Protein AF-A0A420RRV7-F1 (afdb_monomer_lite)

Structure (mmCIF, N/CA/C/O backbone):
data_AF-A0A420RRV7-F1
#
_entry.id   AF-A0A420RRV7-F1
#
loop_
_atom_site.group_PDB
_atom_site.id
_atom_site.type_symbol
_atom_site.label_atom_id
_atom_site.label_alt_id
_atom_sit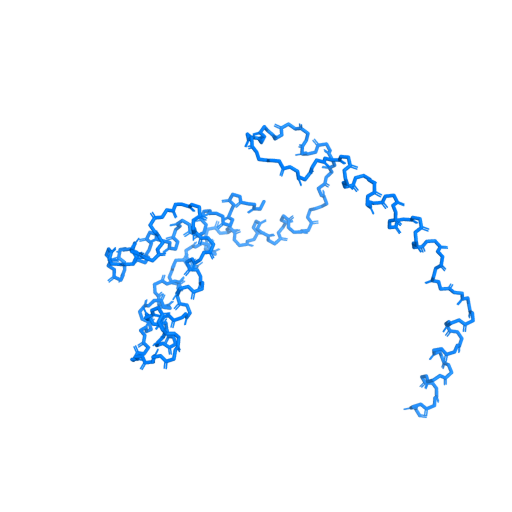e.label_comp_id
_atom_site.label_asym_id
_atom_site.label_entity_id
_atom_site.label_seq_id
_atom_site.pdbx_PDB_ins_code
_atom_site.Cartn_x
_atom_site.Cartn_y
_atom_site.Cartn_z
_atom_site.occupancy
_atom_site.B_iso_or_equiv
_atom_site.auth_seq_id
_atom_site.auth_comp_id
_atom_site.auth_asym_id
_atom_site.auth_atom_id
_atom_site.pdbx_PDB_model_num
ATOM 1 N N . MET A 1 1 ? -13.235 7.691 11.168 1.00 63.97 1 MET A N 1
ATOM 2 C CA . MET A 1 1 ? -12.903 6.821 10.007 1.00 63.97 1 MET A CA 1
ATOM 3 C C . MET A 1 1 ? -11.648 7.252 9.248 1.00 63.97 1 MET A C 1
ATOM 5 O O . MET A 1 1 ? -10.899 6.369 8.849 1.00 63.97 1 MET A O 1
ATOM 9 N N . HIS A 1 2 ? -11.385 8.558 9.081 1.00 69.69 2 HIS A N 1
ATOM 10 C CA . HIS A 1 2 ? -10.201 9.069 8.369 1.00 69.69 2 HIS A CA 1
ATOM 11 C C . HIS A 1 2 ? -8.880 8.442 8.856 1.00 69.69 2 HIS A C 1
ATOM 13 O O . HIS A 1 2 ? -8.172 7.845 8.057 1.00 69.69 2 HIS A O 1
ATOM 19 N N . ASN A 1 3 ? -8.623 8.438 10.169 1.00 77.88 3 ASN A N 1
ATOM 20 C CA . ASN A 1 3 ? -7.379 7.899 10.745 1.00 77.88 3 ASN A CA 1
ATOM 21 C C . ASN A 1 3 ? -7.178 6.393 10.501 1.00 77.88 3 ASN A C 1
ATOM 23 O O . ASN A 1 3 ? -6.055 5.939 10.312 1.00 77.88 3 ASN A O 1
ATOM 27 N N . ILE A 1 4 ? -8.264 5.615 10.477 1.00 80.38 4 ILE A N 1
ATOM 28 C CA . ILE A 1 4 ? -8.197 4.160 10.278 1.00 80.38 4 ILE A CA 1
ATOM 29 C C . ILE A 1 4 ? -7.905 3.842 8.809 1.00 80.38 4 ILE A C 1
ATOM 31 O O . ILE A 1 4 ? -7.039 3.021 8.516 1.00 80.38 4 ILE A O 1
ATOM 35 N N . ALA A 1 5 ? -8.592 4.521 7.886 1.00 82.94 5 ALA A N 1
ATOM 36 C CA . ALA A 1 5 ? -8.318 4.399 6.458 1.00 82.94 5 ALA A CA 1
ATOM 37 C C . ALA A 1 5 ? -6.902 4.887 6.119 1.00 82.94 5 ALA A C 1
ATOM 39 O O . ALA A 1 5 ? -6.200 4.239 5.350 1.00 82.94 5 ALA A O 1
ATOM 40 N N . TRP A 1 6 ? -6.460 5.986 6.734 1.00 88.25 6 TRP A N 1
ATOM 41 C CA . TRP A 1 6 ? -5.109 6.506 6.557 1.00 88.25 6 TRP A CA 1
ATOM 42 C C . TRP A 1 6 ? -4.052 5.508 7.037 1.00 88.25 6 TRP A C 1
ATOM 44 O O . TRP A 1 6 ? -3.135 5.207 6.283 1.00 88.25 6 TRP A O 1
ATOM 54 N N . SER A 1 7 ? -4.235 4.909 8.224 1.00 87.38 7 SER A N 1
ATOM 55 C CA . SER A 1 7 ? -3.354 3.846 8.734 1.00 87.38 7 SER A CA 1
ATOM 56 C C . SER A 1 7 ? -3.235 2.685 7.750 1.00 87.38 7 SER A C 1
ATOM 58 O O . SER A 1 7 ? -2.123 2.269 7.451 1.00 87.38 7 SER A O 1
ATOM 60 N N . LEU A 1 8 ? -4.355 2.201 7.201 1.00 89.75 8 LEU A N 1
ATOM 61 C CA . LEU A 1 8 ? -4.340 1.123 6.209 1.00 89.75 8 LEU A CA 1
ATOM 62 C C . LEU A 1 8 ? -3.525 1.502 4.965 1.00 89.75 8 LEU A C 1
ATOM 64 O O . LEU A 1 8 ? -2.727 0.705 4.481 1.00 89.75 8 LEU A O 1
ATOM 68 N N . LEU A 1 9 ? -3.708 2.716 4.441 1.00 93.06 9 LEU A N 1
ATOM 69 C CA . LEU A 1 9 ? -2.965 3.177 3.268 1.00 93.06 9 LEU A CA 1
ATOM 70 C C . LEU A 1 9 ? -1.468 3.332 3.570 1.00 93.06 9 LEU A C 1
ATOM 72 O O . LEU A 1 9 ? -0.638 2.957 2.740 1.00 93.06 9 LEU A O 1
ATOM 76 N N . THR A 1 10 ? -1.111 3.838 4.754 1.00 92.56 10 THR A N 1
ATOM 77 C CA . THR A 1 10 ? 0.281 3.916 5.219 1.00 92.56 10 THR A CA 1
ATOM 78 C C . THR A 1 10 ? 0.905 2.523 5.320 1.00 92.56 10 THR A C 1
ATOM 80 O O . THR A 1 10 ? 2.024 2.316 4.843 1.00 92.56 10 THR A O 1
ATOM 83 N N . ASP A 1 11 ? 0.185 1.559 5.893 1.00 92.31 11 ASP A N 1
ATOM 84 C CA . ASP A 1 11 ? 0.653 0.182 6.049 1.00 92.31 11 ASP A CA 1
ATOM 85 C C . ASP A 1 11 ? 0.809 -0.505 4.684 1.00 92.31 11 ASP A C 1
ATOM 87 O O . ASP A 1 11 ? 1.836 -1.135 4.433 1.00 92.31 11 ASP A O 1
ATOM 91 N N . LEU A 1 12 ? -0.117 -0.276 3.746 1.00 93.88 12 LEU A N 1
ATOM 92 C CA . LEU A 1 12 ? 0.011 -0.722 2.354 1.00 93.88 12 LEU A CA 1
ATOM 93 C C . LEU A 1 12 ? 1.238 -0.114 1.665 1.00 93.88 12 LEU A C 1
ATOM 95 O O . LEU A 1 12 ? 2.000 -0.835 1.021 1.00 93.88 12 LEU A O 1
ATOM 99 N N . LYS A 1 13 ? 1.477 1.196 1.820 1.00 93.81 13 LYS A N 1
ATOM 100 C CA . LYS A 1 13 ? 2.661 1.860 1.252 1.00 93.81 13 LYS A CA 1
ATOM 101 C C . LYS A 1 13 ? 3.953 1.237 1.788 1.00 93.81 13 LYS A C 1
ATOM 103 O O . LYS A 1 13 ? 4.874 0.961 1.016 1.00 93.81 13 LYS A O 1
ATOM 108 N N . ARG A 1 14 ? 4.026 0.986 3.099 1.00 92.75 14 ARG A N 1
ATOM 109 C CA . ARG A 1 14 ? 5.180 0.341 3.749 1.00 92.75 14 ARG A CA 1
ATOM 110 C C . ARG A 1 14 ? 5.373 -1.095 3.272 1.00 92.75 14 ARG A C 1
ATOM 112 O O . ARG A 1 14 ? 6.486 -1.451 2.886 1.00 92.75 14 ARG A O 1
ATOM 119 N N . ALA A 1 15 ? 4.301 -1.882 3.247 1.00 93.44 15 ALA A N 1
ATOM 120 C CA . ALA A 1 15 ? 4.326 -3.271 2.806 1.00 93.44 15 ALA A CA 1
ATOM 121 C C . ALA A 1 15 ? 4.801 -3.386 1.355 1.00 93.44 15 ALA A C 1
ATOM 123 O O . ALA A 1 15 ? 5.681 -4.186 1.070 1.00 93.44 15 ALA A O 1
ATOM 124 N N . LEU A 1 16 ? 4.311 -2.537 0.447 1.00 91.56 16 LEU A N 1
ATOM 125 C CA . LEU A 1 16 ? 4.753 -2.517 -0.952 1.00 91.56 16 LEU A CA 1
ATOM 126 C C . LEU A 1 16 ? 6.207 -2.073 -1.112 1.00 91.56 16 LEU A C 1
ATOM 128 O O . LEU A 1 16 ? 6.940 -2.660 -1.902 1.00 91.56 16 LEU A O 1
ATOM 132 N N . THR A 1 17 ? 6.650 -1.084 -0.336 1.00 91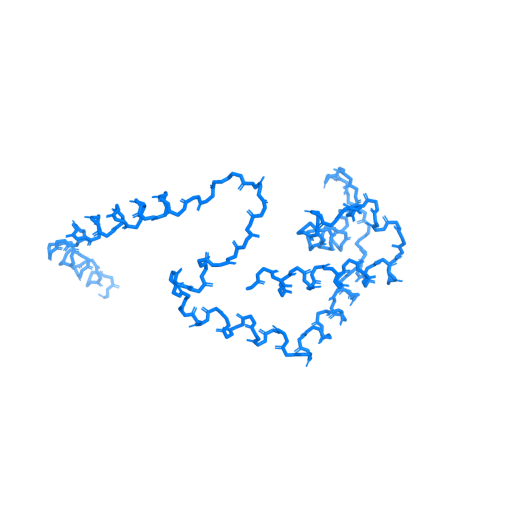.75 17 THR A N 1
ATOM 133 C CA . THR A 1 17 ? 8.054 -0.644 -0.350 1.00 91.75 17 THR A CA 1
ATOM 134 C C . THR A 1 17 ? 8.994 -1.781 0.065 1.00 91.75 17 THR A C 1
ATOM 136 O O . THR A 1 17 ? 10.033 -1.981 -0.558 1.00 91.75 17 THR A O 1
ATOM 139 N N . ALA A 1 18 ? 8.623 -2.553 1.090 1.00 91.06 18 ALA A N 1
ATOM 140 C CA . ALA A 1 18 ? 9.407 -3.695 1.560 1.00 91.06 18 ALA A CA 1
ATOM 141 C C . ALA A 1 18 ? 9.274 -4.926 0.646 1.00 91.06 18 ALA A C 1
ATOM 143 O O . ALA A 1 18 ? 10.245 -5.633 0.386 1.00 91.06 18 ALA A O 1
ATOM 144 N N . GLY A 1 19 ? 8.056 -5.190 0.178 1.00 86.81 19 GLY A N 1
ATOM 145 C CA . GLY A 1 19 ? 7.672 -6.411 -0.513 1.00 86.81 19 GLY A CA 1
ATOM 146 C C . GLY A 1 19 ? 7.915 -6.374 -2.014 1.00 86.81 19 GLY A C 1
ATOM 147 O O . GLY A 1 19 ? 8.145 -7.433 -2.586 1.00 86.81 19 GLY A O 1
ATOM 148 N N . VAL A 1 20 ? 7.893 -5.205 -2.657 1.00 87.25 20 VAL A N 1
ATOM 149 C CA . VAL A 1 20 ? 8.156 -5.035 -4.098 1.00 87.25 20 VAL A CA 1
ATOM 150 C C . VAL A 1 20 ? 9.498 -4.350 -4.335 1.00 87.25 20 VAL A C 1
ATOM 152 O O . VAL A 1 20 ? 10.254 -4.810 -5.188 1.00 87.25 20 VAL A O 1
ATOM 155 N N . GLY A 1 21 ? 9.798 -3.303 -3.568 1.00 86.75 21 GLY A N 1
ATOM 156 C CA . GLY A 1 21 ? 11.041 -2.544 -3.670 1.00 86.75 21 GLY A CA 1
ATOM 157 C C . GLY A 1 21 ? 10.834 -1.033 -3.511 1.00 86.75 21 GLY A C 1
ATOM 158 O O . GLY A 1 21 ? 9.702 -0.540 -3.592 1.00 86.75 21 GLY A O 1
ATOM 159 N N . PRO A 1 22 ? 11.920 -0.272 -3.283 1.00 87.56 22 PRO A N 1
ATOM 160 C CA . PRO A 1 22 ? 11.862 1.175 -3.088 1.00 87.56 22 PRO A CA 1
ATOM 161 C C . PRO A 1 22 ? 11.383 1.939 -4.328 1.00 87.56 22 PRO A C 1
ATOM 163 O O . PRO A 1 22 ? 10.916 3.068 -4.198 1.00 87.56 22 PRO A O 1
ATOM 166 N N . GLU A 1 23 ? 11.435 1.339 -5.519 1.00 83.38 23 GLU A N 1
ATOM 167 C CA . GLU A 1 23 ? 10.955 1.927 -6.774 1.00 83.38 23 GLU A CA 1
ATOM 168 C C . GLU A 1 23 ? 9.469 2.284 -6.702 1.00 83.38 23 GLU A C 1
ATOM 170 O O . GLU A 1 23 ? 9.034 3.252 -7.321 1.00 83.38 23 GLU A O 1
ATOM 175 N N . PHE A 1 24 ? 8.689 1.568 -5.889 1.00 82.06 24 PHE A N 1
ATOM 176 C CA . PHE A 1 24 ? 7.293 1.902 -5.623 1.00 82.06 24 PHE A CA 1
ATOM 177 C C . PHE A 1 24 ? 7.110 3.337 -5.082 1.00 82.06 24 PHE A C 1
ATOM 179 O O . PHE A 1 24 ? 6.130 4.007 -5.413 1.00 82.06 24 PHE A O 1
ATOM 186 N N . LEU A 1 25 ? 8.077 3.863 -4.320 1.00 84.81 25 LEU A N 1
ATOM 187 C CA . LEU A 1 25 ? 8.025 5.228 -3.787 1.00 84.81 25 LEU A CA 1
ATOM 188 C C . LEU A 1 25 ? 8.115 6.306 -4.871 1.00 84.81 25 LEU A C 1
ATOM 190 O O . LEU A 1 25 ? 7.783 7.454 -4.599 1.00 84.81 25 LEU A O 1
ATOM 194 N N . THR A 1 26 ? 8.509 5.967 -6.100 1.00 85.44 26 THR A N 1
ATOM 195 C CA . THR A 1 26 ? 8.457 6.916 -7.224 1.00 85.44 26 THR A CA 1
ATOM 196 C C . THR A 1 26 ? 7.022 7.261 -7.628 1.00 85.44 26 THR A C 1
ATOM 198 O O . THR A 1 26 ? 6.772 8.359 -8.120 1.00 85.44 26 THR A O 1
ATOM 201 N N . TYR A 1 27 ? 6.070 6.364 -7.357 1.00 81.69 27 TYR A N 1
ATOM 202 C CA . TYR A 1 27 ? 4.660 6.527 -7.708 1.00 81.69 27 TYR A CA 1
ATOM 203 C C . TYR A 1 27 ? 3.847 7.172 -6.586 1.00 81.69 27 TYR A C 1
ATOM 205 O O . TYR A 1 27 ? 2.919 7.935 -6.852 1.00 81.69 27 TYR A O 1
ATOM 213 N N . VAL A 1 28 ? 4.210 6.896 -5.329 1.00 86.31 28 VAL A N 1
ATOM 214 C CA . VAL A 1 28 ? 3.586 7.500 -4.140 1.00 86.31 28 VAL A CA 1
ATOM 215 C C . VAL A 1 28 ? 4.659 8.091 -3.211 1.00 86.31 28 VAL A C 1
ATOM 217 O O . VAL A 1 28 ? 4.852 7.605 -2.088 1.00 86.31 28 VAL A O 1
ATOM 220 N N . PRO A 1 29 ? 5.394 9.130 -3.654 1.00 85.81 29 PRO A N 1
ATOM 221 C CA . PRO A 1 29 ? 6.491 9.696 -2.871 1.00 85.81 29 PRO A CA 1
ATOM 222 C C . PRO A 1 29 ? 6.015 10.325 -1.561 1.00 85.81 29 PRO A C 1
ATOM 224 O O . PRO A 1 29 ? 6.663 10.169 -0.525 1.00 85.81 29 PRO A O 1
ATOM 227 N N . PHE A 1 30 ? 4.848 10.970 -1.559 1.00 87.56 30 PHE A N 1
ATOM 228 C CA . PHE A 1 30 ? 4.389 11.767 -0.422 1.00 87.56 30 PHE A CA 1
ATOM 229 C C . PHE A 1 30 ? 3.197 11.144 0.314 1.00 87.56 30 PHE A C 1
ATOM 231 O O . PHE A 1 30 ? 2.440 10.352 -0.242 1.00 87.56 30 PHE A O 1
ATOM 238 N N . GLU A 1 31 ? 3.017 11.505 1.587 1.00 86.06 31 GLU A N 1
ATOM 239 C CA . GLU A 1 31 ? 1.902 11.021 2.422 1.00 86.06 31 GLU A CA 1
ATOM 240 C C . GLU A 1 31 ? 0.536 11.486 1.899 1.00 86.06 31 GLU A C 1
ATOM 242 O O . GLU A 1 31 ? -0.413 10.712 1.876 1.00 86.06 31 GLU A O 1
ATOM 247 N N . TYR A 1 32 ? 0.424 12.712 1.376 1.00 87.31 32 TYR A N 1
ATOM 248 C CA . TYR A 1 32 ? -0.841 13.204 0.811 1.00 87.31 32 TYR A CA 1
ATOM 249 C C . TYR A 1 32 ? -1.308 12.412 -0.429 1.00 87.31 32 TYR A C 1
ATOM 251 O O . TYR A 1 32 ? -2.451 12.548 -0.857 1.00 87.31 32 TYR A O 1
ATOM 259 N N . GLN A 1 33 ? -0.437 11.576 -1.005 1.00 88.50 33 GLN A N 1
ATOM 260 C CA . GLN A 1 33 ? -0.732 10.713 -2.149 1.00 88.50 33 GLN A CA 1
ATOM 261 C C . GLN A 1 33 ? -1.148 9.296 -1.743 1.00 88.50 33 GLN A C 1
ATOM 263 O O . GLN A 1 33 ? -1.431 8.476 -2.614 1.00 88.50 33 GLN A O 1
ATOM 268 N N . LEU A 1 34 ? -1.226 8.992 -0.445 1.00 90.12 34 LEU A N 1
ATOM 269 C CA . LEU A 1 34 ? -1.658 7.687 0.056 1.00 90.12 34 LEU A CA 1
ATOM 270 C C . LEU A 1 34 ? -2.961 7.152 -0.568 1.00 90.12 34 LEU A C 1
ATOM 272 O O . LEU A 1 34 ? -3.006 5.956 -0.861 1.00 90.12 34 LEU A O 1
ATOM 276 N N . PRO A 1 35 ? -3.988 7.976 -0.871 1.00 90.25 35 PRO A N 1
ATOM 277 C CA . PRO A 1 35 ? -5.181 7.493 -1.570 1.00 90.25 35 PRO A CA 1
ATOM 278 C C . PRO A 1 35 ? -4.906 6.834 -2.935 1.00 90.25 35 PRO A C 1
ATOM 280 O O . PRO A 1 35 ? -5.698 6.008 -3.384 1.00 90.25 35 PRO A O 1
ATOM 283 N N . PHE A 1 36 ? -3.784 7.149 -3.592 1.00 88.75 36 PHE A N 1
ATOM 284 C CA . PHE A 1 36 ? -3.422 6.592 -4.899 1.00 88.75 36 PHE A CA 1
ATOM 285 C C . PHE A 1 36 ? -2.771 5.204 -4.829 1.00 88.75 36 PHE A C 1
ATOM 287 O O . PHE A 1 36 ? -2.718 4.517 -5.850 1.00 88.75 36 PHE A O 1
ATOM 294 N N . VAL A 1 37 ? -2.330 4.751 -3.647 1.00 91.19 37 VAL A N 1
ATOM 295 C CA . VAL A 1 37 ? -1.686 3.436 -3.453 1.00 91.19 37 VAL A CA 1
ATOM 296 C C . VAL A 1 37 ? -2.556 2.301 -3.999 1.00 91.19 37 VAL A C 1
ATOM 298 O O . VAL A 1 37 ? -2.066 1.429 -4.712 1.00 91.19 37 VAL A O 1
ATOM 301 N N . VAL A 1 38 ? -3.862 2.342 -3.719 1.00 89.25 38 VAL A N 1
ATOM 302 C CA . VAL A 1 38 ? -4.818 1.307 -4.145 1.00 89.25 38 VAL A CA 1
ATOM 303 C C . VAL A 1 38 ? -4.946 1.259 -5.666 1.00 89.25 38 VAL A C 1
ATOM 305 O O . VAL A 1 38 ? -4.878 0.184 -6.260 1.00 89.25 38 VAL A O 1
ATOM 308 N N . GLY A 1 39 ? -5.083 2.422 -6.308 1.00 88.06 39 GLY A N 1
ATOM 309 C CA . GLY A 1 39 ? -5.140 2.508 -7.767 1.00 88.06 39 GLY A CA 1
ATOM 310 C C . GLY A 1 39 ? -3.865 1.972 -8.413 1.00 88.06 39 GLY A C 1
ATOM 311 O O . GLY A 1 39 ? -3.933 1.236 -9.395 1.00 88.06 39 GLY A O 1
ATOM 312 N N . TYR A 1 40 ? -2.711 2.268 -7.813 1.00 86.88 40 TYR A N 1
ATOM 313 C CA . TYR A 1 40 ? -1.428 1.797 -8.311 1.00 86.88 40 TYR A CA 1
ATOM 314 C C . TYR A 1 40 ? -1.285 0.271 -8.247 1.00 86.88 40 TYR A C 1
ATOM 316 O O . TYR A 1 40 ? -0.872 -0.325 -9.242 1.00 86.88 40 TYR A O 1
ATOM 324 N N . ILE A 1 41 ? -1.681 -0.364 -7.133 1.00 89.31 41 ILE A N 1
ATOM 325 C CA . ILE A 1 41 ? -1.685 -1.833 -6.976 1.00 89.31 41 ILE A CA 1
ATOM 326 C C . ILE A 1 41 ? -2.457 -2.499 -8.122 1.00 89.31 41 ILE A C 1
ATOM 328 O O . ILE A 1 41 ? -1.929 -3.380 -8.798 1.00 89.31 41 ILE A O 1
ATOM 332 N N . PHE A 1 42 ? -3.699 -2.070 -8.368 1.00 86.94 42 PHE A N 1
ATOM 333 C CA . PHE A 1 42 ? -4.531 -2.678 -9.410 1.00 86.94 42 PHE A CA 1
ATOM 334 C C . PHE A 1 42 ? -4.016 -2.380 -10.817 1.00 86.94 42 PHE A C 1
ATOM 336 O O . PHE A 1 42 ? -4.037 -3.260 -11.676 1.00 86.94 42 PHE A O 1
ATOM 343 N N . SER A 1 43 ? -3.519 -1.163 -11.049 1.00 83.56 43 SER A N 1
ATOM 344 C CA . SER A 1 43 ? -2.936 -0.768 -12.331 1.00 83.56 43 SER A CA 1
ATOM 345 C C . SER A 1 43 ? -1.731 -1.645 -12.678 1.00 83.56 43 SER A C 1
ATOM 347 O O . SER A 1 43 ? -1.696 -2.260 -13.742 1.00 83.56 43 SER A O 1
ATOM 349 N N . THR A 1 44 ? -0.778 -1.802 -11.756 1.00 84.38 44 THR A N 1
ATOM 350 C CA . THR A 1 44 ? 0.408 -2.650 -11.977 1.00 84.38 44 THR A CA 1
ATOM 351 C C . THR A 1 44 ? 0.074 -4.132 -12.083 1.00 84.38 44 THR A C 1
ATOM 353 O O . THR A 1 44 ? 0.635 -4.817 -12.941 1.00 84.38 44 THR A O 1
ATOM 356 N N . ALA A 1 45 ? -0.873 -4.632 -11.289 1.00 85.12 45 ALA A N 1
ATOM 357 C CA . ALA A 1 45 ? -1.360 -6.002 -11.422 1.00 85.12 45 ALA A CA 1
ATOM 358 C C . ALA A 1 45 ? -1.987 -6.261 -12.805 1.00 85.12 45 ALA A C 1
ATOM 360 O O . ALA A 1 45 ? -1.781 -7.313 -13.400 1.00 85.12 45 ALA A O 1
ATOM 361 N N . ALA A 1 46 ? -2.680 -5.272 -13.378 1.00 84.38 46 ALA A N 1
ATOM 362 C CA . ALA A 1 46 ? -3.261 -5.362 -14.718 1.00 84.38 46 ALA A CA 1
ATOM 363 C C . ALA A 1 46 ? -2.239 -5.218 -15.872 1.00 84.38 46 ALA A C 1
ATOM 365 O O . ALA A 1 46 ? -2.604 -5.425 -17.038 1.00 84.38 46 ALA A O 1
ATOM 366 N N . GLY A 1 47 ? -0.978 -4.890 -15.563 1.00 81.75 47 GLY A N 1
ATOM 367 C CA . GLY A 1 47 ? 0.077 -4.611 -16.545 1.00 81.75 47 GLY A CA 1
ATOM 368 C C . GLY A 1 47 ? 0.193 -3.136 -16.943 1.00 81.75 47 GLY A C 1
ATOM 369 O O . GLY A 1 47 ? 0.878 -2.812 -17.905 1.00 81.75 47 GLY A O 1
ATOM 370 N N . HIS A 1 48 ? -0.458 -2.225 -16.222 1.00 81.75 48 HIS A N 1
ATOM 371 C CA . HIS A 1 48 ? -0.397 -0.775 -16.430 1.00 81.75 48 HIS A CA 1
ATOM 372 C C . HIS A 1 48 ? 0.530 -0.121 -15.394 1.00 81.75 48 HIS A C 1
ATOM 374 O O . HIS A 1 48 ? 0.094 0.617 -14.512 1.00 81.75 48 HIS A O 1
ATOM 380 N N . GLY A 1 49 ? 1.825 -0.441 -15.459 1.00 69.00 49 GLY A N 1
ATOM 381 C CA . GLY A 1 49 ? 2.855 0.169 -14.599 1.00 69.00 49 GLY A CA 1
ATOM 382 C C . GLY A 1 49 ? 3.510 1.427 -15.182 1.00 69.00 49 GLY A C 1
ATOM 383 O O . GLY A 1 49 ? 4.304 2.074 -14.496 1.00 69.00 49 GLY A O 1
ATOM 384 N N . ASN A 1 50 ? 3.209 1.758 -16.443 1.00 66.19 50 ASN A N 1
ATOM 385 C CA . ASN A 1 50 ? 3.735 2.937 -17.127 1.00 66.19 50 ASN A CA 1
ATOM 386 C C . ASN A 1 50 ? 2.741 4.110 -17.054 1.00 66.19 50 ASN A C 1
ATOM 388 O O . ASN A 1 50 ? 1.540 3.913 -16.872 1.00 66.19 50 ASN A O 1
ATOM 392 N N . SER A 1 51 ? 3.245 5.334 -17.207 1.00 66.25 51 SER A N 1
ATOM 393 C CA . SER A 1 51 ? 2.432 6.551 -17.298 1.00 66.25 51 SER A CA 1
ATOM 394 C C . SER A 1 51 ? 1.549 6.577 -18.550 1.00 66.25 51 SER A C 1
ATOM 396 O O . SER A 1 51 ? 0.500 7.222 -18.539 1.00 66.25 51 SER A O 1
ATOM 398 N N . ASP A 1 52 ? 1.930 5.850 -19.606 1.00 71.88 52 ASP A N 1
ATOM 399 C CA . ASP A 1 52 ? 1.058 5.592 -20.748 1.00 71.88 52 ASP A CA 1
ATOM 400 C C . ASP A 1 52 ? 0.166 4.371 -20.488 1.00 71.88 52 ASP A C 1
ATOM 402 O O . ASP A 1 52 ? 0.597 3.221 -20.548 1.00 71.88 52 ASP A O 1
ATOM 406 N N . VAL A 1 53 ? -1.117 4.630 -20.240 1.00 67.62 53 VAL A N 1
ATOM 407 C CA . VAL A 1 53 ? -2.147 3.604 -20.000 1.00 67.62 53 VAL A CA 1
ATOM 408 C C . VAL A 1 53 ? -2.381 2.726 -21.243 1.00 67.62 53 VAL A C 1
ATOM 410 O O . VAL A 1 53 ? -2.946 1.639 -21.144 1.00 67.62 53 VAL A O 1
ATOM 413 N N . ARG A 1 54 ? -1.961 3.164 -22.436 1.00 73.00 54 ARG A N 1
ATOM 414 C CA . ARG A 1 54 ? -2.061 2.359 -23.665 1.00 73.00 54 ARG A CA 1
ATOM 415 C C . ARG A 1 54 ? -1.004 1.269 -23.724 1.00 73.00 54 ARG A C 1
ATOM 417 O O . ARG A 1 54 ? -1.198 0.275 -24.423 1.00 73.00 54 ARG A O 1
ATOM 424 N N . GLU A 1 55 ? 0.092 1.445 -22.998 1.00 71.81 55 GLU A N 1
ATOM 425 C CA . GLU A 1 55 ? 1.123 0.433 -22.882 1.00 71.81 55 GLU A CA 1
ATOM 426 C C . GLU A 1 55 ? 0.740 -0.572 -21.801 1.00 71.81 55 GLU A C 1
ATOM 428 O O . GLU A 1 55 ? 0.426 -0.228 -20.658 1.00 71.81 55 GLU A O 1
ATOM 433 N N . ARG A 1 56 ? 0.755 -1.848 -22.191 1.00 75.56 56 ARG A N 1
ATOM 434 C CA . ARG A 1 56 ? 0.481 -2.964 -21.297 1.00 75.56 56 ARG A CA 1
ATOM 435 C C . ARG A 1 56 ? 1.703 -3.862 -21.230 1.00 75.56 56 ARG A C 1
ATOM 437 O O . ARG A 1 56 ? 2.079 -4.485 -22.221 1.00 75.56 56 ARG A O 1
ATOM 444 N N . SER A 1 57 ? 2.313 -3.924 -20.057 1.00 75.75 57 SER A N 1
ATOM 445 C CA . SER A 1 57 ? 3.348 -4.893 -19.726 1.00 75.75 57 SER A CA 1
ATOM 446 C C . SER A 1 57 ? 2.730 -6.169 -19.143 1.00 75.75 57 SER A C 1
ATOM 448 O O . SER A 1 57 ? 1.510 -6.301 -19.008 1.00 75.75 57 SER A O 1
ATOM 450 N N . VAL A 1 58 ? 3.578 -7.144 -18.810 1.00 76.31 58 VAL A N 1
ATOM 451 C CA . VAL A 1 58 ? 3.148 -8.310 -18.032 1.00 76.31 58 VAL A CA 1
ATOM 452 C C . VAL A 1 58 ? 2.724 -7.832 -16.642 1.00 76.31 58 VAL A C 1
ATOM 454 O O . VAL A 1 58 ? 3.470 -7.109 -15.979 1.00 76.31 58 VAL A O 1
ATOM 457 N N . GLY A 1 59 ? 1.519 -8.222 -16.226 1.00 78.88 59 GLY A N 1
ATOM 458 C CA . GLY A 1 59 ? 0.993 -7.927 -14.897 1.00 78.88 59 GLY A CA 1
ATOM 459 C C . GLY A 1 59 ? 1.912 -8.445 -13.796 1.00 78.88 59 GLY A C 1
ATOM 460 O O . GLY A 1 59 ? 2.559 -9.483 -13.947 1.00 78.88 59 GLY A O 1
ATOM 461 N N . ASN A 1 60 ? 1.988 -7.704 -12.694 1.00 81.31 60 ASN A N 1
ATOM 462 C CA . ASN A 1 60 ? 2.812 -8.081 -11.555 1.00 81.31 60 ASN A CA 1
ATOM 463 C C . ASN A 1 60 ? 1.941 -8.424 -10.343 1.00 81.31 60 ASN A C 1
ATOM 465 O O . ASN A 1 60 ? 1.660 -7.574 -9.496 1.00 81.31 60 ASN A O 1
ATOM 469 N N . ASP A 1 61 ? 1.561 -9.698 -10.242 1.00 86.06 61 ASP A N 1
ATOM 470 C CA . ASP A 1 61 ? 0.714 -10.225 -9.163 1.00 86.06 61 ASP A CA 1
ATOM 471 C C . ASP A 1 61 ? 1.343 -10.074 -7.770 1.00 86.06 61 ASP A C 1
ATOM 473 O O . ASP A 1 61 ? 0.644 -10.114 -6.758 1.00 86.06 61 ASP A O 1
ATOM 477 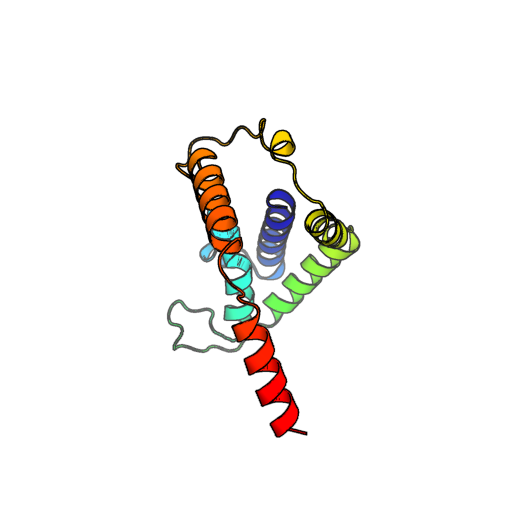N N . ARG A 1 62 ? 2.657 -9.823 -7.687 1.00 87.00 62 ARG A N 1
ATOM 478 C CA . ARG A 1 62 ? 3.345 -9.558 -6.416 1.00 87.00 62 ARG A CA 1
ATOM 479 C C . ARG A 1 62 ? 2.737 -8.368 -5.673 1.00 87.00 62 ARG A C 1
ATOM 481 O O . ARG A 1 62 ? 2.685 -8.398 -4.448 1.00 87.00 62 ARG A O 1
ATOM 488 N N . PHE A 1 63 ? 2.242 -7.358 -6.393 1.00 88.38 63 PHE A N 1
ATOM 489 C CA . PHE A 1 63 ? 1.537 -6.228 -5.784 1.00 88.38 63 PHE A CA 1
ATOM 490 C C . PHE A 1 63 ? 0.244 -6.666 -5.088 1.00 88.38 63 PHE A C 1
ATOM 492 O O . PHE A 1 63 ? -0.022 -6.219 -3.974 1.00 88.38 63 PHE A O 1
ATOM 499 N N . LEU A 1 64 ? -0.531 -7.563 -5.709 1.00 91.00 64 LEU A N 1
ATOM 500 C CA . LEU A 1 64 ? -1.753 -8.109 -5.113 1.00 91.00 64 LEU A CA 1
ATOM 501 C C . LEU A 1 64 ? -1.441 -8.999 -3.913 1.00 91.00 64 LEU A C 1
ATOM 503 O O . LEU A 1 64 ? -2.117 -8.883 -2.895 1.00 91.00 64 LEU A O 1
ATOM 507 N N . ASN A 1 65 ? -0.409 -9.839 -4.000 1.00 91.25 65 ASN A N 1
ATOM 508 C CA . ASN A 1 65 ? -0.026 -10.722 -2.897 1.00 91.25 65 ASN A CA 1
ATOM 509 C C . ASN A 1 65 ? 0.379 -9.916 -1.656 1.00 91.25 65 ASN A C 1
ATOM 511 O O . ASN A 1 65 ? -0.182 -10.117 -0.584 1.00 91.25 65 ASN A O 1
ATOM 515 N N . VAL A 1 66 ? 1.268 -8.930 -1.818 1.00 92.25 66 VAL A N 1
ATOM 516 C CA . VAL A 1 66 ? 1.708 -8.060 -0.714 1.00 92.25 66 VAL A CA 1
ATOM 517 C C . VAL A 1 66 ? 0.546 -7.240 -0.144 1.00 92.25 66 VAL A C 1
ATOM 519 O O . VAL A 1 66 ? 0.422 -7.095 1.071 1.00 92.25 66 VAL A O 1
ATOM 522 N N . ALA A 1 67 ? -0.332 -6.712 -1.004 1.00 91.81 67 ALA A N 1
ATOM 523 C CA . ALA A 1 67 ? -1.511 -5.979 -0.550 1.00 91.81 67 ALA A CA 1
ATOM 524 C C . ALA A 1 67 ? -2.502 -6.876 0.211 1.00 91.81 67 ALA A C 1
ATOM 526 O O . ALA A 1 67 ? -3.116 -6.418 1.173 1.00 91.81 67 ALA A O 1
ATOM 527 N N . THR A 1 68 ? -2.638 -8.141 -0.195 1.00 91.38 68 THR A N 1
ATOM 528 C CA . THR A 1 68 ? -3.486 -9.130 0.484 1.00 91.38 68 THR A CA 1
ATOM 529 C C . THR A 1 68 ? -2.944 -9.438 1.874 1.00 91.38 68 THR A C 1
ATOM 531 O O . THR A 1 68 ? -3.692 -9.338 2.838 1.00 91.38 68 THR A O 1
ATOM 534 N N . GLU A 1 69 ? -1.639 -9.689 2.010 1.00 90.12 69 GLU A N 1
ATOM 535 C CA . GLU A 1 69 ? -1.007 -9.922 3.317 1.00 90.12 69 GLU A CA 1
ATOM 536 C C . GLU A 1 69 ? -1.187 -8.725 4.267 1.00 90.12 69 GLU A C 1
ATOM 538 O O . GLU A 1 69 ? -1.559 -8.893 5.429 1.00 90.12 69 GLU A O 1
ATOM 543 N N . ALA A 1 70 ? -0.986 -7.499 3.773 1.00 89.44 70 ALA A N 1
ATOM 544 C CA . ALA A 1 70 ? -1.205 -6.287 4.563 1.00 89.44 70 ALA A CA 1
ATOM 545 C C . ALA A 1 70 ? -2.680 -6.117 4.978 1.00 89.44 70 ALA A C 1
ATOM 547 O O . ALA A 1 70 ? -2.970 -5.697 6.102 1.00 89.44 70 ALA A O 1
ATOM 548 N N . MET A 1 71 ? -3.614 -6.463 4.088 1.00 88.44 71 MET A N 1
ATOM 549 C CA . MET A 1 71 ? -5.045 -6.436 4.381 1.00 88.44 71 MET A CA 1
ATOM 550 C C . MET A 1 71 ? -5.430 -7.491 5.422 1.00 88.44 71 MET A C 1
ATOM 552 O O . MET A 1 71 ? -6.199 -7.187 6.331 1.00 88.44 71 MET A O 1
ATOM 556 N N . ASP A 1 72 ? -4.883 -8.701 5.333 1.00 86.94 72 ASP A N 1
ATOM 557 C CA . ASP A 1 72 ? -5.160 -9.778 6.284 1.00 86.94 72 ASP A CA 1
ATOM 558 C C . ASP A 1 72 ? -4.716 -9.398 7.697 1.00 86.94 72 ASP A C 1
ATOM 560 O O . ASP A 1 72 ? -5.472 -9.594 8.648 1.00 86.94 72 ASP A O 1
ATOM 564 N N . VAL A 1 73 ? -3.545 -8.767 7.843 1.00 86.62 73 VAL A N 1
ATOM 565 C CA . VAL A 1 73 ? -3.088 -8.219 9.132 1.00 86.62 73 VAL A CA 1
ATOM 566 C C . VAL A 1 73 ? -4.055 -7.151 9.642 1.00 86.62 73 VAL A C 1
ATOM 568 O O . VAL A 1 73 ? -4.507 -7.219 10.785 1.00 86.62 73 VAL A O 1
ATOM 571 N N . PHE A 1 74 ? -4.434 -6.196 8.791 1.00 85.38 74 PHE A N 1
ATOM 572 C CA . PHE A 1 74 ? -5.372 -5.135 9.162 1.00 85.38 74 PHE A CA 1
ATOM 573 C C . PHE A 1 74 ? -6.734 -5.685 9.624 1.00 85.38 74 PHE A C 1
ATOM 575 O O . PHE A 1 74 ? -7.333 -5.183 10.581 1.00 85.38 74 PHE A O 1
ATOM 582 N N . LEU A 1 75 ? -7.236 -6.726 8.955 1.00 81.88 75 LEU A N 1
ATOM 583 C CA . LEU A 1 75 ? -8.485 -7.393 9.314 1.00 81.88 75 LEU A CA 1
ATOM 584 C C . LEU A 1 75 ? -8.344 -8.218 10.597 1.00 81.88 75 LEU A C 1
ATOM 586 O O . LEU A 1 75 ? -9.238 -8.158 11.444 1.00 81.88 75 LEU A O 1
ATOM 590 N N . TYR A 1 76 ? -7.233 -8.938 10.765 1.00 80.56 76 TYR A N 1
ATOM 591 C CA . TYR A 1 76 ? -6.933 -9.726 11.961 1.00 80.56 76 TYR A CA 1
ATOM 592 C C . TYR A 1 76 ? -6.855 -8.855 13.220 1.00 80.56 76 TYR A C 1
ATOM 594 O O . TYR A 1 76 ? -7.370 -9.231 14.270 1.00 80.56 76 TYR A O 1
ATOM 602 N N . GLU A 1 77 ? -6.303 -7.646 13.105 1.00 80.38 77 GLU A N 1
ATOM 603 C CA . GLU A 1 77 ? -6.267 -6.652 14.186 1.00 80.38 77 GLU A CA 1
ATOM 604 C C . GLU A 1 77 ? -7.651 -6.063 14.532 1.00 80.38 77 GLU A C 1
ATOM 606 O O . GLU A 1 77 ? -7.762 -5.174 15.376 1.00 80.38 77 GLU A O 1
ATOM 611 N N . GLY A 1 78 ? -8.728 -6.513 13.879 1.00 72.19 78 GLY A N 1
ATOM 612 C CA . GLY A 1 78 ? -10.095 -6.068 14.149 1.00 72.19 78 GLY A CA 1
ATOM 613 C C . GLY A 1 78 ? -10.410 -4.665 13.625 1.00 72.19 78 GLY A C 1
ATOM 614 O O . GLY A 1 78 ? -11.545 -4.204 13.753 1.00 72.19 78 GLY A O 1
ATOM 615 N N . LYS A 1 79 ? -9.462 -3.989 12.961 1.00 70.19 79 LYS A N 1
ATOM 616 C CA . LYS A 1 79 ? -9.643 -2.628 12.422 1.00 70.19 79 LYS A CA 1
ATOM 617 C C . LYS A 1 79 ? -10.736 -2.563 11.349 1.00 70.19 79 LYS A C 1
ATOM 619 O O . LYS A 1 79 ? -11.405 -1.540 11.203 1.00 70.19 79 LYS A O 1
ATOM 624 N N . GLY A 1 80 ? -10.991 -3.675 10.654 1.00 63.44 80 GLY A N 1
ATOM 625 C CA . GLY A 1 80 ? -12.132 -3.821 9.746 1.00 63.44 80 GLY A CA 1
ATOM 626 C C . GLY A 1 80 ? -13.498 -3.772 10.448 1.00 63.44 80 GLY A C 1
ATOM 627 O O . GLY A 1 80 ? -14.443 -3.196 9.904 1.00 63.44 80 GLY A O 1
ATOM 628 N N . ASN A 1 81 ? -13.609 -4.312 11.667 1.00 64.12 81 ASN A N 1
ATOM 629 C CA . ASN A 1 81 ? -14.836 -4.213 12.464 1.00 64.12 81 ASN A CA 1
ATOM 630 C C . ASN A 1 81 ? -15.048 -2.793 12.981 1.00 64.12 81 ASN A C 1
ATOM 632 O O . ASN A 1 81 ? -16.165 -2.298 12.896 1.00 64.12 81 ASN A O 1
ATOM 636 N N . VAL A 1 82 ? -13.979 -2.090 13.369 1.00 63.91 82 VAL A N 1
ATOM 637 C CA . VAL A 1 82 ? -14.067 -0.680 13.783 1.00 63.91 82 VAL A CA 1
ATOM 638 C C . VAL A 1 82 ? -14.631 0.202 12.662 1.00 63.91 82 VAL A C 1
ATOM 640 O O . VAL A 1 82 ? -15.428 1.095 12.926 1.00 63.91 82 VAL A O 1
ATOM 643 N N . ILE A 1 83 ? -14.290 -0.060 11.394 1.00 60.00 83 ILE A N 1
ATOM 644 C CA . ILE A 1 83 ? -14.894 0.654 10.252 1.00 60.00 83 ILE A CA 1
ATOM 645 C C . ILE A 1 83 ? -16.386 0.316 10.110 1.00 60.00 83 ILE A C 1
ATOM 647 O O . ILE A 1 83 ? -17.198 1.213 9.879 1.00 60.00 83 ILE A O 1
ATOM 651 N N . LYS A 1 84 ? -16.761 -0.964 10.234 1.00 59.91 84 LYS A N 1
ATOM 652 C CA . LYS A 1 84 ? -18.167 -1.394 10.136 1.00 59.91 84 LYS A CA 1
ATOM 653 C C . LYS A 1 84 ? -19.025 -0.812 11.259 1.00 59.91 84 LYS A C 1
ATOM 655 O O . LYS A 1 84 ? -20.136 -0.369 10.990 1.00 59.91 84 LYS A O 1
ATOM 660 N N . GLU A 1 85 ? -18.502 -0.779 12.477 1.00 60.72 85 GLU A N 1
ATOM 661 C CA . GLU A 1 85 ? -19.169 -0.224 13.655 1.00 60.72 85 GLU A CA 1
ATOM 662 C C . GLU A 1 85 ? -19.241 1.305 13.583 1.00 60.72 85 GLU A C 1
ATOM 664 O O . GLU A 1 85 ? -20.317 1.870 13.752 1.00 60.72 85 GLU A O 1
ATOM 669 N N . ALA A 1 86 ? -18.150 1.980 13.200 1.00 59.38 86 ALA A N 1
ATOM 670 C CA . ALA A 1 86 ? -18.136 3.431 12.994 1.00 59.38 86 ALA A CA 1
ATOM 671 C C . ALA A 1 86 ? -19.071 3.893 11.864 1.00 59.38 86 ALA A C 1
ATOM 673 O O . ALA A 1 86 ? -19.539 5.025 11.887 1.00 59.38 86 ALA A O 1
ATOM 674 N N . ARG A 1 87 ? -19.360 3.037 10.874 1.00 53.78 87 ARG A N 1
ATOM 675 C CA . ARG A 1 87 ? -20.376 3.309 9.843 1.00 53.78 87 ARG A CA 1
ATOM 676 C C . ARG A 1 87 ? -21.803 3.260 10.402 1.00 53.78 87 ARG A C 1
ATOM 678 O O . ARG A 1 87 ? -22.678 3.923 9.855 1.00 53.78 87 ARG A O 1
ATOM 685 N N . GLY A 1 88 ? -22.044 2.437 11.422 1.00 53.19 88 GLY A N 1
ATOM 686 C CA . GLY A 1 88 ? -23.342 2.315 12.088 1.00 53.19 88 GLY A CA 1
ATOM 687 C C . GLY A 1 88 ? -23.578 3.361 13.179 1.00 53.19 88 GLY A C 1
ATOM 688 O O . GLY A 1 88 ? -24.712 3.512 13.621 1.00 53.19 88 GLY A O 1
ATOM 689 N N . ALA A 1 89 ? -22.531 4.072 13.603 1.00 57.44 89 ALA A N 1
ATOM 690 C CA . ALA A 1 89 ? -22.627 5.147 14.578 1.00 57.44 89 ALA A CA 1
ATOM 691 C C . ALA A 1 89 ? -23.170 6.427 13.920 1.00 57.44 89 ALA A C 1
ATOM 693 O O . ALA A 1 89 ? -22.601 6.943 12.956 1.00 57.44 89 ALA A O 1
ATOM 694 N N . GLU A 1 90 ? -24.279 6.937 14.449 1.00 48.50 90 GLU A N 1
ATOM 695 C CA . GLU A 1 90 ? -24.788 8.268 14.129 1.00 48.50 90 GLU A CA 1
ATOM 696 C C . GLU A 1 90 ? -23.864 9.291 14.807 1.00 48.50 90 GLU A C 1
ATOM 698 O O . GLU A 1 90 ? -23.725 9.284 16.026 1.00 48.50 90 GLU A O 1
ATOM 703 N N . VAL A 1 91 ? -23.152 10.103 14.019 1.00 53.38 91 VAL A N 1
ATOM 704 C CA . V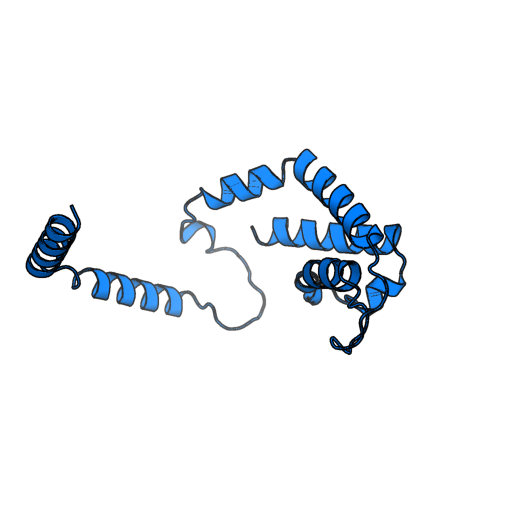AL A 1 91 ? -22.217 11.111 14.547 1.00 53.38 91 VAL A CA 1
ATOM 705 C C . VAL A 1 91 ? -23.002 12.384 14.846 1.00 53.38 91 VAL A C 1
ATOM 707 O O . VAL A 1 91 ? -23.554 12.996 13.924 1.00 53.38 91 VAL A O 1
ATOM 710 N N . GLY A 1 92 ? -23.059 12.774 16.119 1.00 52.94 92 GLY A N 1
ATOM 711 C CA . GLY A 1 92 ? -23.681 14.020 16.551 1.00 52.94 92 GLY A CA 1
ATOM 712 C C . GLY A 1 92 ? -22.822 15.224 16.168 1.00 52.94 92 GLY A C 1
ATOM 713 O O . GLY A 1 92 ? -21.603 15.129 16.054 1.00 52.94 92 GLY A O 1
ATOM 714 N N . LEU A 1 93 ? -23.440 16.392 15.967 1.00 50.19 93 LEU A N 1
ATOM 715 C CA . LEU A 1 93 ? -22.700 17.637 15.685 1.00 50.19 93 LEU A CA 1
ATOM 716 C C . LEU A 1 93 ? -21.737 18.023 16.823 1.00 50.19 93 LEU A C 1
ATOM 718 O O . LEU A 1 93 ? -20.726 18.670 16.568 1.00 50.19 93 LEU A O 1
ATOM 722 N N . GLU A 1 94 ? -22.052 17.600 18.044 1.00 54.16 94 GLU A N 1
ATOM 723 C CA . GLU A 1 94 ? -21.250 17.768 19.259 1.00 54.16 94 GLU A CA 1
ATOM 724 C C . GLU A 1 94 ? -19.948 16.945 19.253 1.00 54.16 94 GLU A C 1
ATOM 726 O O . GLU A 1 94 ? -18.951 17.376 19.821 1.00 54.16 94 GLU A O 1
ATOM 731 N N . ASP A 1 95 ? -19.895 15.826 18.521 1.00 55.88 95 ASP A N 1
ATOM 732 C CA . ASP A 1 95 ? -18.703 14.964 18.430 1.00 55.88 95 ASP A CA 1
ATOM 733 C C . ASP A 1 95 ? -17.604 15.534 17.511 1.00 55.88 95 ASP A C 1
ATOM 735 O O . ASP A 1 95 ? -16.516 14.967 17.390 1.00 55.88 95 ASP A O 1
ATOM 739 N N . VAL A 1 96 ? -17.897 16.631 16.805 1.00 54.38 96 VAL A N 1
ATOM 740 C CA . VAL A 1 96 ? -17.023 17.231 15.781 1.00 54.38 96 VAL A CA 1
ATOM 741 C C . VAL A 1 96 ? -16.622 18.668 16.133 1.00 54.38 96 VAL A C 1
ATOM 743 O O . VAL A 1 96 ? -15.903 19.306 15.367 1.00 54.38 96 VAL A O 1
ATOM 746 N N . GLU A 1 97 ? -17.088 19.194 17.268 1.00 47.28 97 GLU A N 1
ATOM 747 C CA . GLU A 1 97 ? -16.934 20.610 17.626 1.00 47.28 97 GLU A CA 1
ATOM 748 C C . GLU A 1 97 ? -15.491 20.968 18.042 1.00 47.28 97 GLU A C 1
ATOM 750 O O . GLU A 1 97 ? -15.047 22.084 17.782 1.00 47.28 97 GLU A O 1
ATOM 755 N N . ASP A 1 98 ? -14.726 19.994 18.550 1.00 49.34 98 ASP A N 1
ATOM 756 C CA . ASP A 1 98 ? -13.359 20.180 19.072 1.00 49.34 98 ASP A CA 1
ATOM 757 C C . ASP A 1 98 ? -12.241 19.652 18.148 1.00 49.34 98 ASP A C 1
ATOM 759 O O . ASP A 1 98 ? -11.077 19.549 18.548 1.00 49.34 98 ASP A O 1
ATOM 763 N N . VAL A 1 99 ? -12.554 19.284 16.902 1.00 52.03 99 VAL A N 1
ATOM 764 C CA . VAL A 1 99 ? -11.517 18.859 15.950 1.00 52.03 99 VAL A CA 1
ATOM 765 C C . VAL A 1 99 ? -10.820 20.103 15.400 1.00 52.03 99 VAL A C 1
ATOM 767 O O . VAL A 1 99 ? -11.350 20.785 14.525 1.00 52.03 99 VAL A O 1
ATOM 770 N N . ASP A 1 100 ? -9.621 20.390 15.909 1.00 45.53 100 ASP A N 1
ATOM 771 C CA . ASP A 1 100 ? -8.773 21.488 15.437 1.00 45.53 100 ASP A CA 1
ATOM 772 C C . ASP A 1 100 ? -8.223 21.154 14.037 1.00 45.53 100 ASP A C 1
ATOM 774 O O . ASP A 1 100 ? -7.217 20.459 13.868 1.00 45.53 100 ASP A O 1
ATOM 778 N N . VAL A 1 101 ? -8.971 21.552 13.004 1.00 50.59 101 VAL A N 1
ATOM 779 C CA . VAL A 1 101 ? -8.602 21.355 11.599 1.00 50.59 101 VAL A CA 1
ATOM 780 C C . VAL A 1 101 ? -7.787 22.559 11.144 1.00 50.59 101 VAL A C 1
ATOM 782 O O . VAL A 1 101 ? -8.339 23.612 10.821 1.00 50.59 101 VAL A O 1
ATOM 785 N N . ASP A 1 102 ? -6.468 22.392 11.087 1.00 44.69 102 ASP A N 1
ATOM 786 C CA . ASP A 1 102 ? -5.566 23.405 10.547 1.00 44.69 102 ASP A CA 1
ATOM 787 C C . ASP A 1 102 ? -5.852 23.648 9.051 1.00 44.69 102 ASP A C 1
ATOM 789 O O . ASP A 1 102 ? -5.640 22.794 8.185 1.00 44.69 102 ASP A O 1
ATOM 793 N N . GLY A 1 103 ? -6.379 24.836 8.754 1.00 49.50 103 GLY A N 1
ATOM 794 C CA . GLY A 1 103 ? -5.917 25.615 7.609 1.00 49.50 103 GLY A CA 1
ATOM 795 C C . GLY A 1 103 ? -6.269 25.157 6.191 1.00 49.50 103 GLY A C 1
ATOM 796 O O . GLY A 1 103 ? -5.597 25.602 5.262 1.00 49.50 103 GLY A O 1
ATOM 797 N N . SER A 1 104 ? -7.316 24.355 5.955 1.00 42.91 104 SER A N 1
ATOM 798 C CA . SER A 1 104 ? -7.872 24.228 4.595 1.00 42.91 104 SER A CA 1
ATOM 799 C C . SER A 1 104 ? -9.352 24.592 4.536 1.00 42.91 104 SER A C 1
ATOM 801 O O . SER A 1 104 ? -10.217 24.054 5.225 1.00 42.91 104 SER A O 1
ATOM 803 N N . GLU A 1 105 ? -9.620 25.591 3.712 1.00 41.78 105 GLU A N 1
ATOM 804 C CA . GLU A 1 105 ? -10.919 26.173 3.468 1.00 41.78 105 GLU A CA 1
ATOM 805 C C . GLU A 1 105 ? -11.982 25.138 3.052 1.00 41.78 105 GLU A C 1
ATOM 807 O O . GLU A 1 105 ? -11.875 24.451 2.039 1.00 41.78 105 GLU A O 1
ATOM 812 N N . LEU A 1 106 ? -13.090 25.187 3.801 1.00 47.12 106 LEU A N 1
ATOM 813 C CA . LEU A 1 106 ? -14.473 25.105 3.316 1.00 47.12 106 LEU A CA 1
ATOM 814 C C . LEU A 1 106 ? -15.123 23.721 3.130 1.00 47.12 106 LEU A C 1
ATOM 816 O O . LEU A 1 106 ? -15.720 23.431 2.096 1.00 47.12 106 LEU A O 1
ATOM 820 N N . TRP A 1 107 ? -15.280 23.007 4.246 1.00 43.25 107 TRP A N 1
ATOM 821 C CA . TRP A 1 107 ? -16.582 22.401 4.596 1.00 43.25 107 TRP A CA 1
ATOM 822 C C . TRP A 1 107 ? -17.225 23.131 5.779 1.00 43.25 107 TRP A C 1
ATOM 824 O O . TRP A 1 107 ? -17.776 22.518 6.687 1.00 43.25 107 TRP A O 1
ATOM 834 N N . GLY A 1 108 ? -17.116 24.465 5.789 1.00 41.09 108 GLY A N 1
ATOM 835 C CA . GLY A 1 108 ? -17.574 25.298 6.895 1.00 41.09 108 GLY A CA 1
ATOM 836 C C . GLY A 1 108 ? -19.005 24.944 7.286 1.00 41.09 108 GLY A C 1
ATOM 837 O O . GLY A 1 108 ? -19.905 24.988 6.448 1.00 41.09 108 GLY A O 1
ATOM 838 N N . SER A 1 109 ? -19.213 24.621 8.560 1.00 50.25 109 SER A N 1
ATOM 839 C CA . SER A 1 109 ? -20.448 24.081 9.146 1.00 50.25 109 SER A CA 1
ATOM 840 C C . SER A 1 109 ? -21.712 24.890 8.807 1.00 50.25 109 SER A 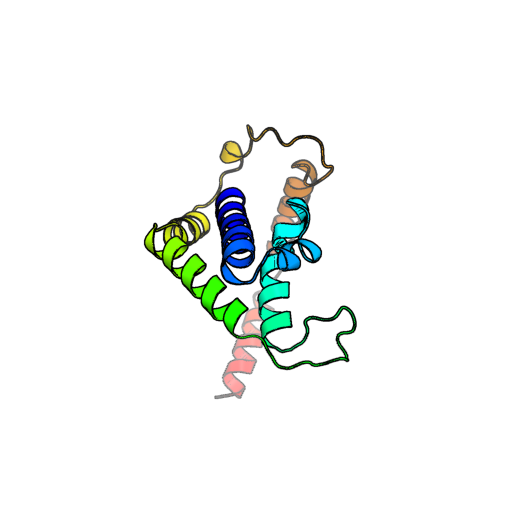C 1
ATOM 842 O O . SER A 1 109 ? -22.830 24.377 8.843 1.00 50.25 109 SER A O 1
ATOM 844 N N . ARG A 1 110 ? -21.547 26.155 8.396 1.00 47.66 110 ARG A N 1
ATOM 845 C CA . ARG A 1 110 ? -22.610 27.003 7.835 1.00 47.66 110 ARG A CA 1
ATOM 846 C C . ARG A 1 110 ? -23.172 26.498 6.501 1.00 47.66 110 ARG A C 1
ATOM 848 O O . ARG A 1 110 ? -24.382 26.561 6.321 1.00 47.66 110 ARG A O 1
ATOM 855 N N . LYS A 1 111 ? -22.344 25.974 5.592 1.00 49.41 111 LYS A N 1
ATOM 856 C CA . LYS A 1 111 ? -22.784 25.439 4.291 1.00 49.41 111 LYS A CA 1
ATOM 857 C C . LYS A 1 111 ? -23.571 24.136 4.466 1.00 49.41 111 LYS A C 1
ATOM 859 O O . LYS A 1 111 ? -24.619 23.975 3.851 1.00 49.41 111 LYS A O 1
ATOM 864 N N . LEU A 1 112 ? -23.142 23.282 5.399 1.00 49.47 112 LEU A N 1
ATOM 865 C CA . LEU A 1 112 ? -23.832 22.034 5.742 1.00 49.47 112 LEU A CA 1
ATOM 866 C C . LEU A 1 112 ? -25.191 22.277 6.419 1.00 49.47 112 LEU A C 1
ATOM 868 O O . LEU A 1 112 ? -26.175 21.664 6.012 1.00 49.47 112 LEU A O 1
ATOM 872 N N . LYS A 1 113 ? -25.287 23.228 7.368 1.00 53.53 113 LYS A N 1
ATOM 873 C CA . LYS A 1 113 ? -26.579 23.631 7.964 1.00 53.53 113 LYS A CA 1
ATOM 874 C C . LYS A 1 113 ? -27.556 24.165 6.917 1.00 53.53 113 LYS A C 1
ATOM 876 O O . LYS A 1 113 ? -28.738 23.835 6.956 1.00 53.53 113 LYS A O 1
ATOM 881 N N . MET A 1 114 ? -27.069 24.964 5.967 1.00 50.31 114 MET A N 1
ATOM 882 C CA . MET A 1 114 ? -27.903 25.541 4.911 1.00 50.31 114 MET A CA 1
ATOM 883 C C . MET A 1 114 ? -28.364 24.473 3.903 1.00 50.31 114 MET A C 1
ATOM 885 O O . MET A 1 114 ? -29.521 24.487 3.497 1.00 50.31 114 MET A O 1
ATOM 889 N N . GLU A 1 115 ? -27.512 23.501 3.559 1.00 53.81 115 GLU A N 1
ATOM 890 C CA . GLU A 1 115 ? -27.854 22.363 2.689 1.00 53.81 115 GLU A CA 1
ATOM 891 C C . GLU A 1 115 ? -28.775 21.323 3.354 1.00 53.81 115 GLU A C 1
ATOM 893 O O . GLU A 1 115 ? -29.581 20.699 2.662 1.00 53.81 115 GLU A O 1
ATOM 898 N N . GLN A 1 116 ? -28.692 21.126 4.675 1.00 53.78 116 GLN A N 1
ATOM 899 C CA . GLN A 1 116 ? -29.655 20.314 5.436 1.00 53.78 116 GLN A CA 1
ATOM 900 C C . GLN A 1 116 ? -31.025 20.994 5.506 1.00 53.78 116 GLN A C 1
ATOM 902 O O . GLN A 1 116 ? -32.016 20.378 5.127 1.00 53.78 116 GLN A O 1
ATOM 907 N N . MET A 1 117 ? -31.083 22.287 5.853 1.00 52.12 117 MET A N 1
ATOM 908 C CA . MET A 1 117 ? -32.337 23.056 5.832 1.00 52.12 117 MET A CA 1
ATOM 909 C C . MET A 1 117 ? -33.008 23.038 4.451 1.00 52.12 117 MET A C 1
ATOM 911 O O . MET A 1 117 ? -34.231 22.945 4.356 1.00 52.12 117 MET A O 1
ATOM 915 N N . ASN A 1 118 ? -32.219 23.108 3.373 1.00 52.19 118 ASN A N 1
ATOM 916 C CA . ASN A 1 118 ? -32.746 23.078 2.009 1.00 52.19 118 ASN A CA 1
ATOM 917 C C . ASN A 1 118 ? -33.249 21.678 1.610 1.00 52.19 118 ASN A C 1
ATOM 919 O O . ASN A 1 118 ? -34.261 21.566 0.922 1.00 52.19 118 ASN A O 1
ATOM 923 N N . ARG A 1 119 ? -32.592 20.603 2.074 1.00 52.00 119 ARG A N 1
ATOM 924 C CA . ARG A 1 119 ? -33.057 19.218 1.877 1.00 52.00 119 ARG A CA 1
ATOM 925 C C . ARG A 1 119 ? -34.344 18.925 2.647 1.00 52.00 119 ARG A C 1
ATOM 927 O O . ARG A 1 119 ? -35.284 18.402 2.051 1.00 52.00 119 ARG A O 1
ATOM 934 N N . ASP A 1 120 ? -34.434 19.338 3.906 1.00 48.19 120 ASP A N 1
ATOM 935 C CA . ASP A 1 120 ? -35.626 19.122 4.738 1.00 48.19 120 ASP A CA 1
ATOM 936 C C . ASP A 1 120 ? -36.819 19.970 4.269 1.00 48.19 120 ASP A C 1
ATOM 938 O O . ASP A 1 120 ? -37.969 19.525 4.310 1.00 48.19 120 ASP A O 1
ATOM 942 N N . GLY A 1 121 ? -36.554 21.162 3.721 1.00 48.41 121 GLY A N 1
ATOM 943 C CA . GLY A 1 121 ? -37.562 21.982 3.048 1.00 48.41 121 GLY A CA 1
ATOM 944 C C . GLY A 1 121 ? -38.097 21.362 1.749 1.00 48.41 121 GLY A C 1
ATOM 945 O O . GLY A 1 121 ? -39.273 21.534 1.430 1.00 48.41 121 GLY A O 1
ATOM 946 N N . HIS A 1 122 ? -37.273 20.608 1.010 1.00 42.62 122 HIS A N 1
ATOM 947 C CA . HIS A 1 122 ? -37.672 19.959 -0.247 1.00 42.62 122 HIS A CA 1
ATOM 948 C C . HIS A 1 122 ? -38.355 18.597 -0.050 1.00 42.62 122 HIS A C 1
ATOM 950 O O . HIS A 1 122 ? -39.237 18.231 -0.830 1.00 42.62 122 HIS A O 1
ATOM 956 N N . LEU A 1 123 ? -38.011 17.861 1.010 1.00 42.12 123 LEU A N 1
ATOM 957 C CA . LEU A 1 123 ? -38.614 16.557 1.312 1.00 42.12 123 LEU A CA 1
ATOM 958 C C . LEU A 1 123 ? -40.049 16.656 1.847 1.00 42.12 123 LEU A C 1
ATOM 960 O O . LEU A 1 123 ? -40.792 15.679 1.787 1.00 42.12 123 LEU A O 1
ATOM 964 N N . ARG A 1 124 ? -40.497 17.842 2.277 1.00 41.06 124 ARG A N 1
ATOM 965 C CA . ARG A 1 124 ? -41.902 18.068 2.652 1.00 41.06 124 ARG A CA 1
ATOM 966 C C . ARG A 1 124 ? -42.850 18.210 1.449 1.00 41.06 124 ARG A C 1
ATOM 968 O O . ARG A 1 124 ? -44.057 18.314 1.644 1.00 41.06 124 ARG A O 1
ATOM 975 N N . GLY A 1 125 ? -42.325 18.227 0.219 1.00 48.31 125 GLY A N 1
ATOM 976 C CA . GLY A 1 125 ? -43.087 18.575 -0.985 1.00 48.31 125 GLY A CA 1
ATOM 977 C C . GLY A 1 125 ? -43.263 17.489 -2.048 1.00 48.31 125 GLY A C 1
ATOM 978 O O . GLY A 1 125 ? -43.833 17.804 -3.090 1.00 48.31 125 GLY A O 1
ATOM 979 N N . ARG A 1 126 ? -42.782 16.246 -1.876 1.00 48.59 126 ARG A N 1
ATOM 980 C CA . ARG A 1 126 ? -42.754 15.301 -3.013 1.00 48.59 126 ARG A CA 1
ATOM 981 C C . ARG A 1 126 ? -43.085 13.844 -2.682 1.00 48.59 126 ARG A C 1
ATOM 983 O O . ARG A 1 126 ? -42.252 12.957 -2.786 1.00 48.59 126 ARG A O 1
ATOM 990 N N . ALA A 1 127 ? -44.353 13.630 -2.359 1.00 45.38 127 ALA A N 1
ATOM 991 C CA . ALA A 1 127 ? -45.164 12.539 -2.898 1.00 45.38 127 ALA A CA 1
ATOM 992 C C . ALA A 1 127 ? -46.621 12.946 -2.673 1.00 45.38 127 ALA A C 1
ATOM 994 O O . ALA A 1 127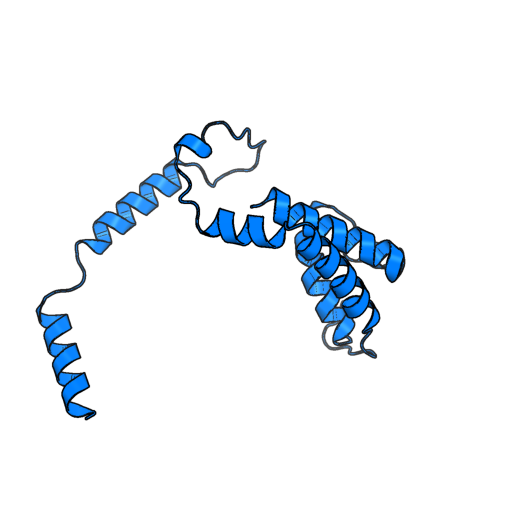 ? -47.114 12.901 -1.545 1.00 45.38 127 ALA A O 1
ATOM 995 N N . SER A 1 128 ? -47.303 13.435 -3.709 1.00 58.03 128 SER A N 1
ATOM 996 C CA . SER A 1 128 ? -48.747 13.601 -3.588 1.00 58.03 128 SER A CA 1
ATOM 997 C C . SER A 1 128 ? -49.378 12.207 -3.612 1.00 58.03 128 SER A C 1
ATOM 999 O O . SER A 1 128 ? -48.889 11.305 -4.293 1.00 58.03 128 SER A O 1
ATOM 1001 N N . ASN A 1 129 ? -50.484 12.003 -2.895 1.00 53.19 129 ASN A N 1
ATOM 1002 C CA . ASN A 1 129 ? -51.204 10.722 -2.915 1.00 53.19 129 ASN A CA 1
ATOM 1003 C C . ASN A 1 129 ? -51.640 10.296 -4.337 1.00 53.19 129 ASN A C 1
ATOM 1005 O O . ASN A 1 129 ? -51.950 9.126 -4.553 1.00 53.19 129 ASN A O 1
ATOM 1009 N N . ALA A 1 130 ? -51.639 11.221 -5.306 1.00 55.09 130 ALA A N 1
ATOM 1010 C CA . ALA A 1 130 ? -51.875 10.924 -6.715 1.00 55.09 130 ALA A CA 1
ATOM 1011 C C . ALA A 1 130 ? -50.706 10.154 -7.363 1.00 55.09 130 ALA A C 1
ATOM 1013 O O . ALA A 1 130 ? -50.954 9.217 -8.120 1.00 55.09 130 ALA A O 1
ATOM 1014 N N . ASP A 1 131 ? -49.458 10.463 -6.993 1.00 57.69 131 ASP A N 1
ATOM 1015 C CA . ASP A 1 131 ? -48.253 9.833 -7.557 1.00 57.69 131 ASP A CA 1
ATOM 1016 C C . ASP A 1 131 ? -48.132 8.362 -7.116 1.00 57.69 131 ASP A C 1
ATOM 1018 O O . ASP A 1 131 ? -47.743 7.486 -7.888 1.00 57.69 131 ASP A O 1
ATOM 1022 N N . ILE A 1 132 ? -48.544 8.061 -5.879 1.00 58.41 132 ILE A N 1
ATOM 1023 C CA . ILE A 1 132 ? -48.560 6.693 -5.333 1.00 58.41 132 ILE A CA 1
ATOM 1024 C C . ILE A 1 132 ? -49.670 5.854 -5.991 1.00 58.41 132 ILE A C 1
ATOM 1026 O O . ILE A 1 132 ? -49.483 4.663 -6.253 1.00 58.41 132 ILE A O 1
ATOM 1030 N N . ALA A 1 133 ? -50.818 6.464 -6.304 1.00 62.41 133 ALA A N 1
ATOM 1031 C CA . ALA A 1 133 ? -51.927 5.781 -6.967 1.00 62.41 133 ALA A CA 1
ATOM 1032 C C . ALA A 1 133 ? -51.601 5.404 -8.423 1.00 62.41 133 ALA A C 1
ATOM 1034 O O . ALA A 1 133 ? -51.989 4.326 -8.880 1.00 62.41 133 ALA A O 1
ATOM 1035 N N . GLU A 1 134 ? -50.865 6.254 -9.142 1.00 62.03 134 GLU A N 1
ATOM 1036 C CA . GLU A 1 134 ? -50.430 5.980 -10.515 1.00 62.03 134 GLU A CA 1
ATOM 1037 C C . GLU A 1 134 ? -49.391 4.846 -10.566 1.00 62.03 134 GLU A C 1
ATOM 1039 O O . GLU A 1 134 ? -49.499 3.929 -11.386 1.00 62.03 134 GLU A O 1
ATOM 1044 N N . LEU A 1 135 ? -48.467 4.821 -9.599 1.00 57.34 135 LEU A N 1
ATOM 1045 C CA . LEU A 1 135 ? -47.449 3.776 -9.458 1.00 57.34 135 LEU A CA 1
ATOM 1046 C C . LEU A 1 135 ? -48.067 2.402 -9.133 1.00 57.34 135 LEU A C 1
ATOM 1048 O O . LEU A 1 135 ? -47.684 1.383 -9.711 1.00 57.34 135 LEU A O 1
ATOM 1052 N N . MET A 1 136 ? -49.097 2.378 -8.281 1.00 68.00 136 MET A N 1
ATOM 1053 C CA . MET A 1 136 ? -49.871 1.165 -7.977 1.00 68.00 136 MET A CA 1
ATOM 1054 C C . MET A 1 136 ? -50.668 0.652 -9.184 1.00 68.00 136 MET A C 1
ATOM 1056 O O . MET A 1 136 ? -50.859 -0.556 -9.334 1.00 68.00 136 MET A O 1
ATOM 1060 N N . LYS A 1 137 ? -51.126 1.547 -10.067 1.00 70.25 137 LYS A N 1
ATOM 1061 C CA . LYS A 1 137 ? -51.863 1.179 -11.283 1.00 70.25 137 LYS A CA 1
ATOM 1062 C C . LYS A 1 137 ? -50.949 0.511 -12.315 1.00 70.25 137 LYS A C 1
ATOM 1064 O O . LYS A 1 137 ? -51.347 -0.488 -12.908 1.00 70.25 137 LYS A O 1
ATOM 1069 N N . LEU A 1 138 ? -49.722 1.013 -12.469 1.00 61.62 138 LEU A N 1
ATOM 1070 C CA . LEU A 1 138 ? -48.703 0.444 -13.360 1.00 61.62 138 LEU A CA 1
ATOM 1071 C C . LEU A 1 138 ? -48.234 -0.941 -12.900 1.00 61.62 138 LEU A C 1
ATOM 1073 O O . LEU A 1 138 ? -48.160 -1.862 -13.710 1.00 61.62 138 LEU A O 1
ATOM 1077 N N . LEU A 1 139 ? -48.006 -1.126 -11.597 1.00 65.88 139 LEU A N 1
ATOM 1078 C CA . LEU A 1 139 ? -47.634 -2.427 -11.027 1.00 65.88 139 LEU A CA 1
ATOM 1079 C C . LEU A 1 139 ? -48.702 -3.503 -11.259 1.00 65.88 139 LEU A C 1
ATOM 1081 O O . LEU A 1 139 ? -48.371 -4.665 -11.473 1.00 65.88 139 LEU A O 1
ATOM 1085 N N . LYS A 1 140 ? -49.981 -3.114 -11.276 1.00 67.62 140 LYS A N 1
ATOM 1086 C CA . LYS A 1 140 ? -51.104 -4.030 -11.505 1.00 67.62 140 LYS A CA 1
ATOM 1087 C C . LYS A 1 140 ? -51.286 -4.441 -12.969 1.00 67.62 140 LYS A C 1
ATOM 1089 O O . LYS A 1 140 ? -52.005 -5.394 -13.229 1.00 67.62 140 LYS A O 1
ATOM 1094 N N . MET A 1 141 ? -50.676 -3.721 -13.912 1.00 57.84 141 MET A N 1
ATOM 1095 C CA . MET A 1 141 ? -50.714 -4.044 -15.345 1.00 57.84 141 MET A CA 1
ATOM 1096 C C . MET A 1 141 ? -49.567 -4.963 -15.785 1.00 57.84 141 MET A C 1
ATOM 1098 O O . MET A 1 141 ? -49.599 -5.468 -16.902 1.00 57.84 141 MET A O 1
ATOM 1102 N N . MET A 1 142 ? -48.557 -5.164 -14.932 1.00 52.25 142 MET A N 1
ATOM 1103 C CA . MET A 1 142 ? -47.422 -6.055 -15.202 1.00 52.25 142 MET A CA 1
ATOM 1104 C C . MET A 1 142 ? -47.558 -7.437 -14.538 1.00 52.25 142 MET A C 1
ATOM 1106 O O . MET A 1 142 ? -46.610 -8.219 -14.592 1.00 52.25 142 MET A O 1
ATOM 1110 N N . GLY A 1 143 ? -48.697 -7.715 -13.893 1.00 45.50 143 GLY A N 1
ATOM 1111 C CA . GLY A 1 143 ? -49.037 -9.003 -13.279 1.00 45.50 143 GLY A CA 1
ATOM 1112 C C . GLY A 1 143 ? -50.140 -9.719 -14.038 1.00 45.50 143 GLY A C 1
ATOM 1113 O O . GLY A 1 143 ? -51.119 -9.034 -14.408 1.00 45.50 143 GLY A O 1
#

Sequence (143 aa):
MHNIAWSLLTDLKRALTAGVGPEFLTYVPFEYQLPFVVGYIFSTAAGHGNSDVRERSVGNDRFLNVATEAMDVFLYEGKGNVIKEARGAEVGLEDVEDVDVDGSELWGSRKLKMEQMNRDGHLRGRASNADIAELMKLLKMMG

Organism: Fusarium oxysporum (NCBI:txid5507)

Secondary structure (DSSP, 8-state):
-HHHHHHHHHHHHHHHHHHT-GGGGGTS-SGGGTTHHHHHHHHHHTT--SS-TT------THHHHHHHHHHHHHHHTTHHHHHHHHHHS---GGGGTT----S-----HHHHHHHHHHHHHHHTTS--HHHHHHHHHHHTT--

pLDDT: mean 70.37, std 17.11, range [41.06, 93.88]

Radius of gyration: 23.27 Å; chains: 1; bounding box: 64×38×43 Å

Foldseek 3Di:
DVVLVLVLLVLLQVLCCVQVHVVSCVVVVDSVCSVCSVVCLVCQQQQNNDPPSVDGHHRDCSSVVSSVVSVVVSVVVVSVVVVVVVVVDDDDPVNCPPPPDPDDDDVPVVVVVVVVVVVVVPVVPDDDPVNVVVVVVVVVVVD